Protein AF-A0A662T1L0-F1 (afdb_monomer_lite)

Radius of gyration: 16.16 Å; chains: 1; bounding box: 31×36×37 Å

Foldseek 3Di:
DDDDDDDDPVVVVVLCVVCVVVVHDSVVVVVVVVVQQVVAWDWDWADDDPQWTWIWTGDPVGIWIWIQGPVGIDTDDDDPDDDPDDPVVPPDD

Secondary structure (DSSP, 8-state):
-PPP-PPPHHHHHHHHHHHHHHTS-HHHHHHHHHHHHHHH-EEEEPPPBTTBEEEEEEETTEEEEEEEETTEEEE----S-S-SS-GGGG---

Structure (mmCIF, N/CA/C/O backbone):
data_AF-A0A662T1L0-F1
#
_entry.id   AF-A0A662T1L0-F1
#
loop_
_atom_site.group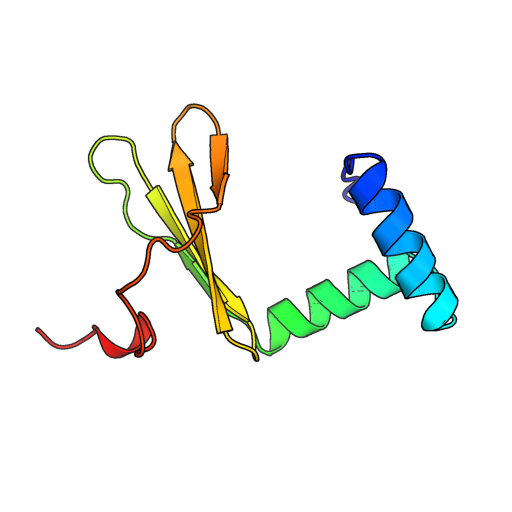_PDB
_atom_site.id
_atom_site.type_symbol
_atom_site.label_atom_id
_atom_site.label_alt_id
_atom_site.label_comp_id
_atom_site.label_asym_id
_atom_site.label_entity_id
_atom_site.label_seq_id
_atom_site.pdbx_PDB_ins_code
_atom_site.Cartn_x
_atom_site.Cartn_y
_atom_site.Cartn_z
_atom_site.occupancy
_atom_site.B_iso_or_equiv
_atom_site.auth_seq_id
_atom_site.auth_comp_id
_atom_site.auth_asym_id
_atom_site.auth_atom_id
_atom_site.pdbx_PDB_model_num
ATOM 1 N N . MET A 1 1 ? -13.835 5.793 -14.380 1.00 50.25 1 MET A N 1
ATOM 2 C CA . MET A 1 1 ? -13.417 7.190 -14.124 1.00 50.25 1 MET A CA 1
ATOM 3 C C . MET A 1 1 ? -11.999 7.148 -13.582 1.00 50.25 1 MET A C 1
ATOM 5 O O . MET A 1 1 ? -11.765 6.281 -12.746 1.00 50.25 1 MET A O 1
ATOM 9 N N . PRO A 1 2 ? -11.066 7.988 -14.060 1.00 74.06 2 PRO A N 1
ATOM 10 C CA . PRO A 1 2 ? -9.733 8.062 -13.467 1.00 74.06 2 PRO A CA 1
ATOM 11 C C . PRO A 1 2 ? -9.833 8.584 -12.027 1.00 74.06 2 PRO A C 1
ATOM 13 O O . PRO A 1 2 ? -10.627 9.485 -11.751 1.00 74.06 2 PRO A O 1
ATOM 16 N N . ILE A 1 3 ? -9.062 7.986 -11.120 1.00 77.56 3 ILE A N 1
ATOM 17 C CA . ILE A 1 3 ? -8.902 8.455 -9.741 1.00 77.56 3 ILE A CA 1
ATOM 18 C C . ILE A 1 3 ? -7.614 9.271 -9.707 1.00 77.56 3 ILE A C 1
ATOM 20 O O . ILE A 1 3 ? -6.555 8.754 -10.053 1.00 77.56 3 ILE A O 1
ATOM 24 N N . THR A 1 4 ? -7.707 10.530 -9.290 1.00 83.75 4 THR A N 1
ATOM 25 C CA . THR A 1 4 ? -6.539 11.382 -9.043 1.00 83.75 4 THR A CA 1
ATOM 26 C C . THR A 1 4 ? -6.278 11.420 -7.546 1.00 83.75 4 THR A C 1
ATOM 28 O O . THR A 1 4 ? -7.200 11.655 -6.766 1.00 83.75 4 THR A O 1
ATOM 31 N N . VAL A 1 5 ? -5.030 11.182 -7.147 1.00 82.56 5 VAL A N 1
ATOM 32 C CA . VAL A 1 5 ? -4.597 11.227 -5.747 1.00 82.56 5 VAL A CA 1
ATOM 33 C C . VAL A 1 5 ? -3.523 12.297 -5.611 1.00 82.56 5 VAL A C 1
ATOM 35 O O . VAL A 1 5 ? -2.517 12.254 -6.315 1.00 82.56 5 VAL A O 1
ATOM 38 N N . GLU A 1 6 ? -3.733 13.249 -4.705 1.00 86.44 6 GLU A N 1
ATOM 39 C CA . GLU A 1 6 ? -2.710 14.228 -4.342 1.00 86.44 6 GLU A CA 1
ATOM 40 C C . GLU A 1 6 ? -1.743 13.603 -3.334 1.00 86.44 6 GLU A C 1
ATOM 42 O O . GLU A 1 6 ? -2.149 13.130 -2.268 1.00 86.44 6 GLU A O 1
ATOM 47 N N . LEU A 1 7 ? -0.455 13.589 -3.677 1.00 85.75 7 LEU A N 1
ATOM 48 C CA . LEU A 1 7 ? 0.606 13.112 -2.799 1.00 85.75 7 LEU A CA 1
ATOM 49 C C . LEU A 1 7 ? 1.358 14.300 -2.186 1.00 85.75 7 LEU A C 1
ATOM 51 O O . LEU A 1 7 ? 1.571 15.308 -2.860 1.00 85.75 7 LEU A O 1
ATOM 55 N N . PRO A 1 8 ? 1.825 14.194 -0.930 1.00 90.00 8 PRO A N 1
ATOM 56 C CA . PRO A 1 8 ? 2.802 15.135 -0.397 1.00 90.00 8 PRO A CA 1
ATOM 57 C C . PRO A 1 8 ? 4.050 15.178 -1.291 1.00 90.00 8 PRO A C 1
ATOM 59 O O . PRO A 1 8 ? 4.508 14.128 -1.743 1.00 90.00 8 PRO A O 1
ATOM 62 N N . GLY A 1 9 ? 4.643 16.361 -1.490 1.00 88.94 9 GLY A N 1
ATOM 63 C CA . GLY A 1 9 ? 5.739 16.549 -2.456 1.00 88.94 9 GLY A CA 1
ATOM 64 C C . GLY A 1 9 ? 6.929 15.595 -2.275 1.00 88.94 9 GLY A C 1
ATOM 65 O O . GLY A 1 9 ? 7.460 15.080 -3.253 1.00 88.94 9 GLY A O 1
ATOM 66 N N . GLU A 1 10 ? 7.296 15.265 -1.032 1.00 90.69 10 GLU A N 1
ATOM 67 C CA . GLU A 1 10 ? 8.352 14.278 -0.746 1.00 90.69 10 GLU A CA 1
ATOM 68 C C . GLU A 1 10 ? 7.990 12.863 -1.240 1.00 90.69 10 GLU A C 1
ATOM 70 O O . GLU A 1 10 ? 8.837 12.133 -1.760 1.00 90.69 10 GLU A O 1
ATOM 75 N N . MET A 1 11 ? 6.722 12.461 -1.096 1.00 90.06 11 MET A N 1
ATOM 76 C CA . MET A 1 11 ? 6.243 11.154 -1.551 1.00 90.06 11 MET A CA 1
ATOM 77 C C . MET A 1 11 ? 6.170 11.090 -3.075 1.00 90.06 11 MET A C 1
ATOM 79 O O . MET A 1 11 ? 6.549 10.073 -3.655 1.00 90.06 11 MET A O 1
ATOM 83 N N . GLU A 1 12 ? 5.733 12.175 -3.716 1.00 92.62 12 GLU A N 1
ATOM 84 C CA . GLU A 1 12 ? 5.710 12.279 -5.175 1.00 92.62 12 GLU A CA 1
ATOM 85 C C . GLU A 1 12 ? 7.126 12.177 -5.760 1.00 92.62 12 GLU A C 1
ATOM 87 O O . GLU A 1 12 ? 7.366 11.395 -6.680 1.00 92.62 12 GLU A O 1
ATOM 92 N N . GLU A 1 13 ? 8.094 12.899 -5.189 1.00 94.25 13 GLU A N 1
ATOM 93 C CA . GLU A 1 13 ? 9.485 12.849 -5.646 1.00 94.25 13 GLU A CA 1
ATOM 94 C C . GLU A 1 13 ? 10.080 11.443 -5.486 1.00 94.25 13 GLU A C 1
ATOM 96 O O . GLU A 1 13 ? 10.767 10.936 -6.379 1.00 94.25 13 GLU A O 1
ATOM 101 N N . LYS A 1 14 ? 9.781 10.774 -4.366 1.00 94.19 14 LYS A N 1
ATOM 102 C CA . LYS A 1 14 ? 10.203 9.391 -4.138 1.00 94.19 14 LYS A CA 1
ATOM 103 C C . LYS A 1 14 ? 9.597 8.435 -5.167 1.00 94.19 14 LYS A C 1
ATOM 105 O O . LYS A 1 14 ? 10.321 7.581 -5.677 1.00 94.19 14 LYS A O 1
ATOM 110 N N . LEU A 1 15 ? 8.308 8.576 -5.482 1.00 94.25 15 LEU A N 1
ATOM 111 C CA . LEU A 1 15 ? 7.632 7.765 -6.496 1.00 94.25 15 LEU A CA 1
ATOM 112 C C . LEU A 1 15 ? 8.271 7.962 -7.876 1.00 94.25 15 LEU A C 1
ATOM 114 O O . LEU A 1 15 ? 8.619 6.978 -8.525 1.00 94.25 15 LEU A O 1
ATOM 118 N N . ARG A 1 16 ? 8.497 9.216 -8.291 1.00 95.38 16 ARG A N 1
ATOM 119 C CA . ARG A 1 16 ? 9.124 9.543 -9.582 1.00 95.38 16 ARG A CA 1
ATOM 120 C C . ARG A 1 16 ? 10.514 8.919 -9.721 1.00 95.38 16 ARG A C 1
ATOM 122 O O . ARG A 1 16 ? 10.794 8.294 -10.737 1.00 95.38 16 ARG A O 1
ATOM 129 N N . LYS A 1 17 ? 11.355 9.001 -8.683 1.00 96.94 17 LYS A N 1
ATOM 130 C CA . LYS A 1 17 ? 12.695 8.378 -8.682 1.00 96.94 17 LYS A CA 1
ATOM 131 C C . LYS A 1 17 ? 12.645 6.853 -8.792 1.00 96.94 17 LYS A C 1
ATOM 133 O O . LYS A 1 17 ? 13.512 6.251 -9.421 1.00 96.94 17 LYS A O 1
ATOM 138 N N . LEU A 1 18 ? 11.663 6.212 -8.155 1.00 95.94 18 LEU A N 1
ATOM 139 C CA . LEU A 1 18 ? 11.477 4.762 -8.262 1.00 95.94 18 LEU A CA 1
ATOM 140 C C . LEU A 1 18 ? 11.023 4.360 -9.667 1.00 95.94 18 LEU A C 1
ATOM 142 O O . LEU A 1 18 ? 11.553 3.390 -10.204 1.00 95.94 18 LEU A O 1
ATOM 146 N N . ALA A 1 19 ? 10.101 5.121 -10.258 1.00 96.50 19 ALA A N 1
ATOM 147 C CA . ALA A 1 19 ? 9.614 4.904 -11.617 1.00 96.50 19 ALA A CA 1
ATOM 148 C C . ALA A 1 19 ? 10.746 5.057 -12.645 1.00 96.50 19 ALA A C 1
ATOM 150 O O . ALA A 1 19 ? 10.986 4.145 -13.433 1.00 96.50 19 ALA A O 1
ATOM 151 N N . GLU A 1 20 ? 11.541 6.126 -12.533 1.00 97.31 20 GLU A N 1
ATOM 152 C CA . GLU A 1 20 ? 12.725 6.352 -13.370 1.00 97.31 20 GLU A CA 1
ATOM 153 C C . GLU A 1 20 ? 13.733 5.199 -13.252 1.00 97.31 20 GLU A C 1
ATOM 155 O O . GLU A 1 20 ? 14.191 4.662 -14.259 1.00 97.31 20 GLU A O 1
ATOM 160 N N . LYS A 1 21 ? 14.034 4.751 -12.025 1.00 97.00 21 LYS A N 1
ATOM 161 C CA . LYS A 1 21 ? 14.936 3.612 -11.792 1.00 97.00 21 LYS A CA 1
ATOM 162 C C . LYS A 1 21 ? 14.405 2.307 -12.397 1.00 97.00 21 LYS A C 1
ATOM 164 O O . LYS A 1 21 ? 15.202 1.465 -12.807 1.00 97.00 21 LYS A O 1
ATOM 169 N N . ALA A 1 22 ? 13.089 2.125 -12.409 1.00 94.94 22 ALA A N 1
ATOM 170 C CA . ALA A 1 22 ? 12.425 0.970 -13.003 1.00 94.94 22 ALA A CA 1
ATOM 171 C C . ALA A 1 22 ? 12.225 1.105 -14.526 1.00 94.94 22 ALA A C 1
ATOM 173 O O . ALA A 1 22 ? 11.876 0.118 -15.168 1.00 94.94 22 ALA A O 1
ATOM 174 N N . GLY A 1 23 ? 12.474 2.285 -15.107 1.00 96.81 23 GLY A N 1
ATOM 175 C CA . GLY A 1 23 ? 12.294 2.552 -16.534 1.00 96.81 23 GLY A CA 1
ATOM 176 C C . GLY A 1 23 ? 10.828 2.613 -16.970 1.00 96.81 23 GLY A C 1
ATOM 177 O O . GLY A 1 23 ? 10.525 2.237 -18.099 1.00 96.81 23 GLY A O 1
ATOM 178 N N . VAL A 1 24 ? 9.928 3.045 -16.082 1.00 97.19 24 VAL A N 1
ATOM 179 C CA . VAL A 1 24 ? 8.478 3.143 -16.329 1.00 97.19 24 VAL A CA 1
ATOM 180 C C . VAL A 1 24 ? 7.941 4.516 -15.925 1.00 97.19 24 VAL A C 1
ATOM 182 O O . VAL A 1 24 ? 8.579 5.239 -15.158 1.00 97.19 24 VAL A O 1
ATOM 185 N N . GLU A 1 25 ? 6.745 4.864 -16.400 1.00 96.06 25 GLU A N 1
ATOM 186 C CA . GLU A 1 25 ? 6.042 6.072 -15.953 1.00 96.06 25 GLU A CA 1
ATOM 187 C C . GLU A 1 25 ? 5.496 5.904 -14.517 1.00 96.06 25 GLU A C 1
ATOM 189 O O . GLU A 1 25 ? 5.137 4.787 -14.120 1.00 96.06 25 GLU A O 1
ATOM 194 N N . PRO A 1 26 ? 5.389 6.982 -13.714 1.00 93.19 26 PRO A N 1
ATOM 195 C CA . PRO A 1 26 ? 4.866 6.912 -12.346 1.00 93.19 26 PRO A CA 1
ATOM 196 C C . PRO A 1 26 ? 3.478 6.268 -12.242 1.00 93.19 26 PRO A C 1
ATOM 198 O O . PRO A 1 26 ? 3.228 5.488 -11.324 1.00 93.19 26 PRO A O 1
ATOM 201 N N . GLU A 1 27 ? 2.586 6.554 -13.189 1.00 92.06 27 GLU A N 1
ATOM 202 C CA . GLU A 1 27 ? 1.240 5.986 -13.254 1.00 92.06 27 GLU A CA 1
ATOM 203 C C . GLU A 1 27 ? 1.274 4.475 -13.491 1.00 92.06 27 GLU A C 1
ATOM 205 O O . GLU A 1 27 ? 0.494 3.732 -12.891 1.00 92.06 27 GLU A O 1
ATOM 210 N N . GLU A 1 28 ? 2.192 4.008 -14.339 1.00 93.56 28 GLU A N 1
A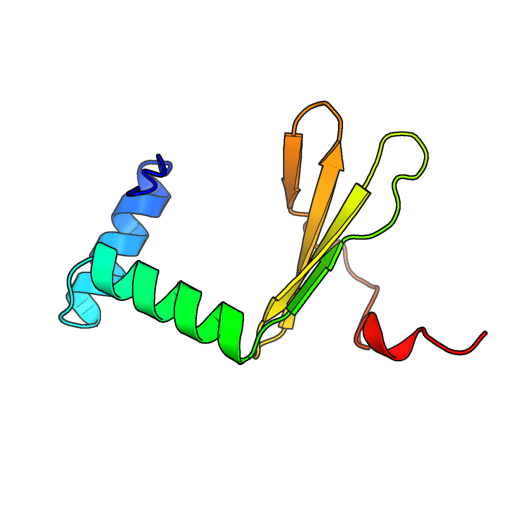TOM 211 C CA . GLU A 1 28 ? 2.380 2.585 -14.599 1.00 93.56 28 GLU A CA 1
ATOM 212 C C . GLU A 1 28 ? 2.948 1.871 -13.373 1.00 93.56 28 GLU A C 1
ATOM 214 O O . GLU A 1 28 ? 2.437 0.818 -12.992 1.00 93.56 28 GLU A O 1
ATOM 219 N N . LEU A 1 29 ? 3.918 2.480 -12.687 1.00 93.81 29 LEU A N 1
ATOM 220 C CA . LEU A 1 29 ? 4.420 1.954 -11.421 1.00 93.81 29 LEU A CA 1
ATOM 221 C C . LEU A 1 29 ? 3.306 1.859 -10.367 1.00 93.81 29 LEU A C 1
ATOM 223 O O . LEU A 1 29 ? 3.170 0.830 -9.709 1.00 93.81 29 LEU A O 1
ATOM 227 N N . CYS A 1 30 ? 2.482 2.900 -10.214 1.00 90.94 30 CYS A N 1
ATOM 228 C CA . CYS A 1 30 ? 1.338 2.874 -9.301 1.00 90.94 30 CYS A CA 1
ATOM 229 C C . CYS A 1 30 ? 0.339 1.771 -9.655 1.00 90.94 30 CYS A C 1
ATOM 231 O O . CYS A 1 30 ? -0.151 1.088 -8.756 1.00 90.94 30 CYS A O 1
ATOM 233 N N . ARG A 1 31 ? 0.050 1.586 -10.946 1.00 91.19 31 ARG A N 1
ATOM 234 C CA . ARG A 1 31 ? -0.833 0.520 -11.422 1.00 91.19 31 ARG A CA 1
ATOM 235 C C . ARG A 1 31 ? -0.287 -0.857 -11.050 1.00 91.19 31 ARG A C 1
ATOM 237 O O . ARG A 1 3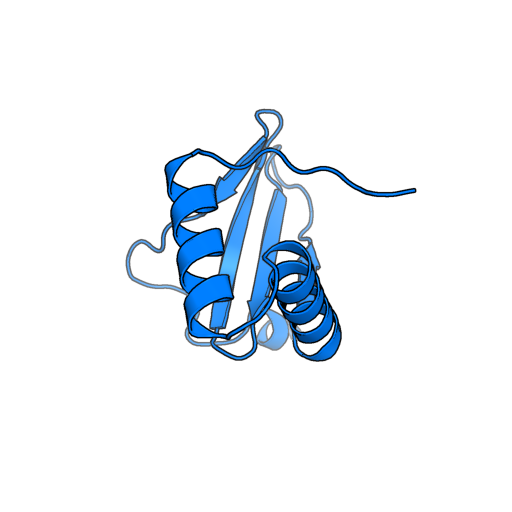1 ? -1.025 -1.628 -10.450 1.00 91.19 31 ARG A O 1
ATOM 244 N N . ILE A 1 32 ? 0.990 -1.126 -11.325 1.00 90.50 32 ILE A N 1
ATOM 245 C CA . ILE A 1 32 ? 1.645 -2.398 -10.981 1.00 90.50 32 ILE A CA 1
ATOM 246 C C . ILE A 1 32 ? 1.574 -2.647 -9.471 1.00 90.50 32 ILE A C 1
ATOM 248 O O . ILE A 1 32 ? 1.149 -3.711 -9.044 1.00 90.50 32 ILE A O 1
ATOM 252 N N . LEU A 1 33 ? 1.920 -1.653 -8.646 1.00 87.12 33 LEU A N 1
ATOM 253 C CA . LEU A 1 33 ? 1.882 -1.800 -7.186 1.00 87.12 33 LEU A CA 1
ATOM 254 C C . LEU A 1 33 ? 0.474 -2.108 -6.656 1.00 87.12 33 LEU A C 1
ATOM 256 O O . LEU A 1 33 ? 0.331 -2.882 -5.711 1.00 87.12 33 LEU A O 1
ATOM 260 N N . LEU A 1 34 ? -0.561 -1.505 -7.247 1.00 86.50 34 LEU A N 1
ATOM 261 C CA . LEU A 1 34 ? -1.951 -1.786 -6.891 1.00 86.50 34 LEU A CA 1
ATOM 262 C C . LEU A 1 34 ? -2.400 -3.171 -7.370 1.00 86.50 34 LEU A C 1
ATOM 264 O O . LEU A 1 34 ? -3.091 -3.856 -6.624 1.00 86.50 34 LEU A O 1
ATOM 268 N N . GLU A 1 35 ? -2.020 -3.581 -8.582 1.00 88.25 35 GLU A N 1
ATOM 269 C CA . GLU A 1 35 ? -2.325 -4.910 -9.129 1.00 88.25 35 GLU A CA 1
ATOM 270 C C . GLU A 1 35 ? -1.688 -6.017 -8.274 1.00 88.25 35 GLU A C 1
ATOM 272 O O . GLU A 1 35 ? -2.382 -6.951 -7.872 1.00 88.25 35 GLU A O 1
ATOM 277 N N . GLU A 1 36 ? -0.410 -5.872 -7.918 1.00 83.69 36 GLU A N 1
ATOM 278 C CA . GLU A 1 36 ? 0.306 -6.803 -7.036 1.00 83.69 36 GLU A CA 1
ATOM 279 C C . GLU A 1 36 ? -0.352 -6.878 -5.655 1.00 83.69 36 GLU A C 1
ATOM 281 O O . GLU A 1 36 ? -0.618 -7.964 -5.140 1.00 83.69 36 GLU A O 1
ATOM 286 N N . TRP A 1 37 ? -0.695 -5.726 -5.068 1.00 80.25 37 TRP A N 1
ATOM 287 C CA . TRP A 1 37 ? -1.367 -5.699 -3.771 1.00 80.25 37 TRP A CA 1
ATOM 288 C C . TRP A 1 37 ? -2.752 -6.353 -3.803 1.00 80.25 37 TRP A C 1
ATOM 290 O O . TRP A 1 37 ? -3.092 -7.085 -2.883 1.00 80.25 37 TRP A O 1
ATOM 300 N N . LEU A 1 38 ? -3.544 -6.134 -4.854 1.00 83.56 38 LEU A N 1
ATOM 301 C CA . LEU A 1 38 ? -4.856 -6.774 -4.997 1.00 83.56 38 LEU A CA 1
ATOM 302 C C . LEU A 1 38 ? -4.765 -8.276 -5.304 1.00 83.56 38 LEU A C 1
ATOM 304 O O . LEU A 1 38 ? -5.763 -8.979 -5.150 1.00 83.56 38 LEU A O 1
ATOM 308 N N . THR A 1 39 ? -3.606 -8.752 -5.762 1.00 83.94 39 THR A N 1
ATOM 309 C CA . THR A 1 39 ? -3.390 -10.158 -6.121 1.00 83.94 39 THR A CA 1
ATOM 310 C C . THR A 1 39 ? -2.847 -10.968 -4.949 1.00 83.94 39 THR A C 1
ATOM 312 O O . THR A 1 39 ? -3.334 -12.067 -4.696 1.00 83.94 39 THR A O 1
ATOM 315 N N . GLU A 1 40 ? -1.851 -10.440 -4.235 1.00 78.56 40 GLU A N 1
ATOM 316 C CA . GLU A 1 40 ? -1.162 -11.166 -3.159 1.00 78.56 40 GLU A CA 1
ATOM 317 C C . GLU A 1 40 ? -1.400 -10.595 -1.754 1.00 78.56 40 GLU A C 1
ATOM 319 O O . GLU A 1 40 ? -1.063 -11.240 -0.762 1.00 78.56 40 GLU A O 1
ATOM 324 N N . GLY A 1 41 ? -1.942 -9.382 -1.647 1.00 80.62 41 GLY A N 1
ATOM 325 C CA . GLY A 1 41 ? -2.272 -8.746 -0.376 1.00 80.62 41 GLY A CA 1
ATOM 326 C C . GLY A 1 41 ? -3.726 -8.955 0.041 1.00 80.62 41 GLY A C 1
ATOM 327 O O . GLY A 1 41 ? -4.555 -9.476 -0.703 1.00 80.62 41 GLY A O 1
ATOM 328 N N . ASP A 1 42 ? -4.044 -8.496 1.249 1.00 82.81 42 ASP A N 1
ATOM 329 C CA . ASP A 1 42 ? -5.412 -8.473 1.769 1.00 82.81 42 ASP A CA 1
ATOM 330 C C . ASP A 1 42 ? -5.670 -7.172 2.546 1.00 82.81 42 ASP A C 1
ATOM 332 O O . ASP A 1 42 ? -4.752 -6.472 2.994 1.00 82.81 42 ASP A O 1
ATOM 336 N N . LEU A 1 43 ? -6.943 -6.822 2.705 1.00 85.62 43 LEU A N 1
ATOM 337 C CA . LEU A 1 43 ? -7.403 -5.688 3.489 1.00 85.62 43 LEU A CA 1
ATOM 338 C C . LEU A 1 43 ? -8.426 -6.156 4.523 1.00 85.62 43 LEU A C 1
ATOM 340 O O . LEU A 1 43 ? -9.618 -6.288 4.242 1.00 85.62 43 LEU A O 1
ATOM 344 N N . VAL A 1 44 ? -7.986 -6.287 5.773 1.00 87.00 44 VAL A N 1
ATOM 345 C CA . VAL A 1 44 ? -8.881 -6.647 6.875 1.00 87.00 44 VAL A CA 1
ATOM 346 C C . VAL A 1 44 ? -9.407 -5.384 7.544 1.00 87.00 44 VAL A C 1
ATOM 348 O O . VAL A 1 44 ? -8.687 -4.658 8.237 1.00 87.00 44 VAL A O 1
ATOM 351 N N . VAL A 1 45 ? -10.702 -5.127 7.371 1.00 89.06 45 VAL A N 1
ATOM 352 C CA . VAL A 1 45 ? -11.395 -3.993 7.991 1.00 89.06 45 VAL A CA 1
ATOM 353 C C . VAL A 1 45 ? -12.105 -4.458 9.262 1.00 89.06 45 VAL A C 1
ATOM 355 O O . VAL A 1 45 ? -13.125 -5.143 9.223 1.00 89.06 45 VAL A O 1
ATOM 358 N N . GLY A 1 46 ? -11.574 -4.065 10.420 1.00 88.62 46 GLY A N 1
ATOM 359 C CA . GLY A 1 46 ? -12.133 -4.426 11.718 1.00 88.62 46 GLY A CA 1
ATOM 360 C C . GLY A 1 46 ? -13.463 -3.729 12.034 1.00 88.62 46 GLY A C 1
ATOM 361 O O . GLY A 1 46 ? -13.873 -2.756 11.397 1.00 88.62 46 GLY A O 1
ATOM 362 N N . ARG A 1 47 ? -14.142 -4.198 13.088 1.00 89.69 47 ARG A N 1
ATOM 363 C CA . ARG A 1 47 ? -15.358 -3.548 13.611 1.00 89.69 47 ARG A CA 1
ATOM 364 C C . ARG A 1 47 ? -15.025 -2.215 14.286 1.00 89.69 47 ARG A C 1
ATOM 366 O O . ARG A 1 47 ? -13.983 -2.082 14.929 1.00 89.69 47 ARG A O 1
ATOM 373 N N . VAL A 1 48 ? -15.954 -1.262 14.218 1.00 92.50 48 VAL A N 1
ATOM 374 C CA . VAL A 1 48 ? -15.861 -0.002 14.969 1.00 92.50 48 VAL A CA 1
ATOM 375 C C . VAL A 1 48 ? -16.088 -0.280 16.459 1.00 92.50 48 VAL A C 1
ATOM 377 O O . VAL A 1 48 ? -17.110 -0.849 16.842 1.00 92.50 48 VAL A O 1
ATOM 380 N N . LYS A 1 49 ? -15.158 0.142 17.318 1.00 89.69 49 LYS A N 1
ATOM 381 C CA . LYS A 1 49 ? -15.299 0.114 18.781 1.00 89.69 49 LYS A CA 1
ATOM 382 C C . LYS A 1 49 ? -14.949 1.486 19.342 1.00 89.69 49 LYS A C 1
ATOM 384 O O . LYS A 1 49 ? -13.847 1.975 19.126 1.00 89.69 49 LYS A O 1
ATOM 389 N N . ARG A 1 50 ? -15.880 2.096 20.088 1.00 90.12 50 ARG A N 1
ATOM 390 C CA . ARG A 1 50 ? -15.695 3.416 20.730 1.00 90.12 50 ARG A CA 1
ATOM 391 C C . ARG A 1 50 ? -15.208 4.504 19.751 1.00 90.12 50 ARG A C 1
ATOM 393 O O . ARG A 1 50 ? -14.287 5.243 20.065 1.00 90.12 50 ARG A O 1
ATOM 400 N N . GLY A 1 51 ? -15.788 4.554 18.549 1.00 89.75 51 GLY A N 1
ATOM 401 C CA . GLY A 1 51 ? -15.419 5.532 17.513 1.00 89.75 51 GLY A CA 1
ATOM 402 C C . GLY A 1 51 ? -14.118 5.232 16.758 1.00 89.75 51 GLY A C 1
ATOM 403 O O . GLY A 1 51 ? -13.752 5.984 15.863 1.00 89.75 51 GLY A O 1
ATOM 404 N N . VAL A 1 52 ? -13.437 4.125 17.070 1.00 90.38 52 VAL A N 1
ATOM 405 C CA . VAL A 1 52 ? -12.191 3.719 16.411 1.00 90.38 52 VAL A CA 1
ATOM 406 C C . VAL A 1 52 ? -12.420 2.466 15.573 1.00 90.38 52 VAL A C 1
ATOM 408 O O . VAL A 1 52 ? -12.993 1.485 16.050 1.00 90.38 52 VAL A O 1
ATOM 411 N N . GLN A 1 53 ? -11.933 2.477 14.337 1.00 92.31 53 GLN A N 1
ATOM 412 C CA . GLN A 1 53 ? -11.854 1.316 13.458 1.00 92.31 53 GLN A CA 1
ATOM 413 C C . GLN A 1 53 ? -10.389 1.021 13.142 1.00 92.31 53 GLN A C 1
ATOM 415 O O . GLN A 1 53 ? -9.642 1.911 12.746 1.00 92.31 53 GLN A O 1
ATOM 420 N N . HIS A 1 54 ? -9.978 -0.231 13.311 1.00 90.50 54 HIS A N 1
ATOM 421 C CA . HIS A 1 54 ? -8.657 -0.678 12.878 1.00 90.50 54 HIS A CA 1
ATOM 422 C C . HIS A 1 54 ? -8.757 -1.304 11.493 1.00 90.50 54 HIS A C 1
ATOM 424 O O . HIS A 1 54 ? -9.709 -2.033 11.213 1.00 90.50 54 HIS A O 1
ATOM 430 N N . ILE A 1 55 ? -7.779 -1.008 10.646 1.00 90.81 55 ILE A N 1
ATOM 431 C CA . ILE A 1 55 ? -7.644 -1.587 9.311 1.00 90.81 55 ILE A CA 1
ATOM 432 C C . ILE A 1 55 ? -6.243 -2.182 9.232 1.00 90.81 55 ILE A C 1
ATOM 434 O O . ILE A 1 55 ? -5.273 -1.490 9.536 1.00 90.81 55 ILE A O 1
ATOM 438 N N . ALA A 1 56 ? -6.133 -3.450 8.858 1.00 88.62 56 ALA A N 1
ATOM 439 C CA . ALA A 1 56 ? -4.857 -4.064 8.528 1.00 88.62 56 ALA A CA 1
ATOM 440 C C . ALA A 1 56 ? -4.728 -4.119 7.007 1.00 88.62 56 ALA A C 1
ATOM 442 O O . ALA A 1 56 ? -5.618 -4.637 6.336 1.00 88.62 56 ALA A O 1
ATOM 443 N N . ILE A 1 57 ? -3.640 -3.563 6.484 1.00 85.75 57 ILE A N 1
ATOM 444 C CA . ILE A 1 57 ? -3.210 -3.792 5.109 1.00 85.75 57 ILE A CA 1
ATOM 445 C C . ILE A 1 57 ? -2.152 -4.881 5.170 1.00 85.75 57 ILE A C 1
ATOM 447 O O . ILE A 1 57 ? -1.087 -4.653 5.753 1.00 85.75 57 ILE A O 1
ATOM 451 N N . ASP A 1 58 ? -2.473 -6.045 4.625 1.00 82.19 58 ASP A N 1
ATOM 452 C CA . ASP A 1 58 ? -1.536 -7.148 4.498 1.00 82.19 58 ASP A CA 1
ATOM 453 C C . ASP A 1 58 ? -0.774 -7.018 3.180 1.00 82.19 58 ASP A C 1
ATOM 455 O O . ASP A 1 58 ? -1.358 -6.782 2.119 1.00 82.19 58 ASP A O 1
ATOM 459 N N . TRP A 1 59 ? 0.542 -7.124 3.276 1.00 79.50 59 TRP A N 1
ATOM 460 C CA . TRP A 1 59 ? 1.464 -7.121 2.153 1.00 79.50 59 TRP A CA 1
ATOM 461 C C . TRP A 1 59 ? 2.195 -8.465 2.139 1.00 79.50 59 TRP A C 1
ATOM 463 O O . TRP A 1 59 ? 2.461 -9.023 3.207 1.00 79.50 59 TRP A O 1
ATOM 473 N N . PRO A 1 60 ? 2.675 -8.931 0.976 1.00 69.31 60 PRO A N 1
ATOM 474 C CA . PRO A 1 60 ? 3.486 -10.152 0.904 1.00 69.31 60 PRO A CA 1
ATOM 475 C C . PRO A 1 60 ? 4.719 -10.146 1.831 1.00 69.31 60 PRO A C 1
ATOM 477 O O . PRO A 1 60 ? 5.219 -11.190 2.240 1.00 69.31 60 PRO A O 1
ATOM 480 N N . TRP A 1 61 ? 5.217 -8.960 2.195 1.00 71.94 61 TRP A N 1
ATOM 481 C CA . TRP A 1 61 ? 6.383 -8.755 3.064 1.00 71.94 61 TRP A CA 1
ATOM 482 C C . TRP A 1 61 ? 6.040 -8.320 4.503 1.00 71.94 61 TRP A C 1
ATOM 484 O O . TRP A 1 61 ? 6.930 -7.912 5.253 1.00 71.94 61 TRP A O 1
ATOM 494 N N . GLY A 1 62 ? 4.770 -8.374 4.907 1.00 77.88 62 GLY A N 1
ATOM 495 C CA . GLY A 1 62 ? 4.305 -8.039 6.255 1.00 77.88 62 GLY A CA 1
ATOM 496 C C . GLY A 1 62 ? 3.092 -7.115 6.243 1.00 77.88 62 GLY A C 1
ATOM 497 O O . GLY A 1 62 ? 2.533 -6.831 5.204 1.00 77.88 62 GLY A O 1
ATOM 498 N N . PHE A 1 63 ? 2.692 -6.576 7.394 1.00 79.69 63 PHE A N 1
ATOM 499 C CA . PHE A 1 63 ? 1.432 -5.830 7.500 1.00 79.69 63 PHE A CA 1
ATOM 500 C C . PHE A 1 63 ? 1.615 -4.393 8.004 1.0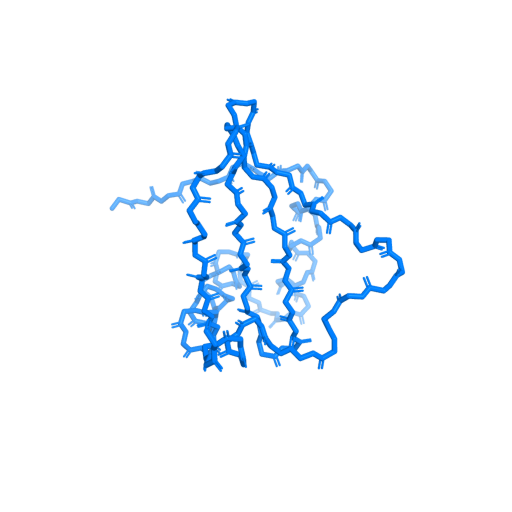0 79.69 63 PHE A C 1
ATOM 502 O O . PHE A 1 63 ? 2.528 -4.076 8.774 1.00 79.69 63 PHE A O 1
ATOM 509 N N . THR A 1 64 ? 0.695 -3.513 7.606 1.00 83.44 64 THR A N 1
ATOM 510 C CA . THR A 1 64 ? 0.542 -2.145 8.120 1.00 83.44 64 THR A CA 1
ATOM 511 C C . THR A 1 64 ? -0.791 -2.008 8.844 1.00 83.44 64 THR A C 1
ATOM 513 O O . THR A 1 64 ? -1.842 -2.274 8.271 1.00 83.44 64 THR A O 1
ATOM 516 N N . LEU A 1 65 ? -0.766 -1.554 10.099 1.00 87.38 65 LEU A N 1
ATOM 517 C CA . LEU A 1 65 ? -1.982 -1.245 10.851 1.00 87.38 65 LEU A CA 1
ATOM 518 C C . LEU A 1 65 ? -2.319 0.238 10.735 1.00 87.38 65 LEU A C 1
ATOM 520 O O . LEU A 1 65 ? -1.484 1.110 10.984 1.00 87.38 65 LEU A O 1
ATOM 524 N N . LEU A 1 66 ? -3.574 0.513 10.413 1.00 89.81 66 LEU A N 1
ATOM 525 C CA . LEU A 1 66 ? -4.146 1.843 10.355 1.00 89.81 66 LEU A CA 1
ATOM 526 C C . LEU A 1 66 ? -5.217 1.997 11.434 1.00 89.81 66 LEU A C 1
ATOM 528 O O . LEU A 1 66 ? -6.005 1.086 11.703 1.00 89.81 66 LEU A O 1
ATOM 532 N N . ARG A 1 67 ? -5.264 3.186 12.029 1.00 90.44 67 ARG A N 1
ATOM 533 C CA . ARG A 1 67 ? -6.339 3.645 12.901 1.00 90.44 67 ARG A CA 1
ATOM 534 C C . ARG A 1 67 ? -7.195 4.636 12.131 1.00 90.44 67 ARG A C 1
ATOM 536 O O . ARG A 1 67 ? -6.706 5.695 11.741 1.00 90.44 67 ARG A O 1
ATOM 543 N N . LYS A 1 68 ? -8.470 4.309 11.965 1.00 91.75 68 LYS A N 1
ATOM 544 C CA . LYS A 1 68 ? -9.495 5.196 11.427 1.00 91.75 68 LYS A CA 1
ATOM 545 C C . LYS A 1 68 ? -10.371 5.723 12.560 1.00 91.75 68 LYS A C 1
ATOM 547 O O . LYS A 1 68 ? -10.934 4.943 13.329 1.00 91.75 68 LYS A O 1
ATOM 552 N N . THR A 1 69 ? -10.472 7.038 12.646 1.00 91.94 69 THR A N 1
ATOM 553 C CA . THR A 1 69 ? -11.387 7.782 13.518 1.00 91.94 69 THR A CA 1
ATOM 554 C C . THR A 1 69 ? -12.251 8.709 12.660 1.00 91.94 69 THR A C 1
ATOM 556 O O . THR A 1 69 ? -12.149 8.710 11.432 1.00 91.94 69 THR A O 1
ATOM 559 N N . ASP A 1 70 ? -13.127 9.476 13.295 1.00 89.75 70 ASP A N 1
ATOM 560 C CA . ASP A 1 70 ? -13.866 10.588 12.687 1.00 89.75 70 ASP A CA 1
ATOM 561 C C . ASP A 1 70 ? -12.948 11.672 12.096 1.00 89.75 70 ASP A C 1
ATOM 563 O O . ASP A 1 70 ? -13.272 12.261 11.070 1.00 89.75 70 ASP A O 1
ATOM 567 N N . GLU A 1 71 ? -11.772 11.873 12.689 1.00 90.06 71 GLU A N 1
ATOM 568 C CA . GLU A 1 71 ? -10.741 12.803 12.203 1.00 90.06 71 GLU A CA 1
ATOM 569 C C . GLU A 1 71 ? -9.967 12.307 10.964 1.00 90.06 71 GLU A C 1
ATOM 571 O O . GLU A 1 71 ? -9.266 13.090 10.325 1.00 90.06 71 GLU A O 1
ATOM 576 N N . GLY A 1 72 ? -10.068 11.019 10.608 1.00 88.19 72 GLY A N 1
ATOM 577 C CA . GLY A 1 72 ? -9.406 10.449 9.431 1.00 88.19 72 GLY A CA 1
ATOM 578 C C . GLY A 1 72 ? -8.650 9.148 9.698 1.00 88.19 72 GLY A C 1
ATOM 579 O O . GLY A 1 72 ? -8.945 8.407 10.636 1.00 88.19 72 GLY A O 1
ATOM 580 N N . VAL A 1 73 ? -7.684 8.837 8.829 1.00 88.19 73 VAL A N 1
ATOM 581 C CA . VAL A 1 73 ? -6.901 7.590 8.863 1.00 88.19 73 VAL A CA 1
ATOM 582 C C . VAL A 1 73 ? -5.440 7.902 9.175 1.00 88.19 73 VAL A C 1
ATOM 584 O O . VAL A 1 73 ? -4.838 8.773 8.558 1.00 88.19 73 VAL A O 1
ATOM 587 N N . SER A 1 74 ? -4.856 7.174 10.124 1.00 88.19 74 SER A N 1
ATOM 588 C CA . SER A 1 74 ? -3.462 7.338 10.551 1.00 88.19 74 SER A CA 1
ATOM 589 C C . SER A 1 74 ? -2.759 5.991 10.681 1.00 88.19 74 SER A C 1
ATOM 591 O O . SER A 1 74 ? -3.387 4.981 10.997 1.00 88.19 74 SER A O 1
ATOM 593 N N . VAL A 1 75 ? -1.446 5.962 10.451 1.00 85.94 75 VAL A N 1
ATOM 594 C CA . VAL A 1 75 ? -0.635 4.750 10.630 1.00 85.94 75 VAL A CA 1
ATOM 595 C C . VAL A 1 75 ? -0.358 4.531 12.117 1.00 85.94 75 VAL A C 1
ATOM 597 O O . VAL A 1 75 ? 0.183 5.409 12.792 1.00 85.94 75 VAL A O 1
ATOM 600 N N . LEU A 1 76 ? -0.659 3.336 12.625 1.00 81.44 76 LEU A N 1
ATOM 601 C CA . LEU A 1 76 ? -0.200 2.888 13.939 1.00 81.44 76 LEU A CA 1
ATOM 602 C C . LEU A 1 76 ? 1.274 2.480 13.826 1.00 81.44 76 LEU A C 1
ATOM 604 O O . LEU A 1 76 ? 1.596 1.369 13.406 1.00 81.44 76 LEU A O 1
ATOM 608 N N . ARG A 1 77 ? 2.198 3.384 14.177 1.00 63.09 77 ARG A N 1
ATOM 609 C CA . ARG A 1 77 ? 3.627 3.039 14.273 1.00 63.09 77 ARG A CA 1
ATOM 610 C C . ARG A 1 77 ? 3.818 2.045 15.422 1.00 63.09 77 ARG A C 1
ATOM 612 O O . ARG A 1 77 ? 3.479 2.367 16.557 1.00 63.09 77 ARG A O 1
ATOM 619 N N . LYS A 1 78 ? 4.354 0.851 15.127 1.00 55.41 78 LYS A N 1
ATOM 620 C CA . LYS A 1 78 ? 4.662 -0.192 16.123 1.00 55.41 78 LYS A CA 1
ATOM 621 C C . LYS A 1 78 ? 5.514 0.391 17.261 1.00 55.41 78 LYS A C 1
ATOM 623 O O . LYS A 1 78 ? 6.702 0.640 17.082 1.00 55.41 78 LYS A O 1
ATOM 628 N N . SER A 1 79 ? 4.927 0.574 18.439 1.00 40.28 79 SER A N 1
ATOM 629 C CA . SER A 1 79 ? 5.659 0.513 19.702 1.00 40.28 79 SER A CA 1
ATOM 630 C C . SER A 1 79 ? 5.882 -0.966 20.014 1.00 40.28 79 SER A C 1
ATOM 632 O O . SER A 1 79 ? 4.927 -1.732 19.994 1.00 40.28 79 SER A O 1
ATOM 634 N N . ILE A 1 80 ? 7.145 -1.343 20.208 1.00 37.72 80 ILE A N 1
ATOM 635 C CA . ILE A 1 80 ? 7.682 -2.692 20.448 1.00 37.72 80 ILE A CA 1
ATOM 636 C C . ILE A 1 80 ? 6.674 -3.653 21.111 1.00 37.72 80 ILE A C 1
ATOM 638 O O . ILE A 1 80 ? 6.162 -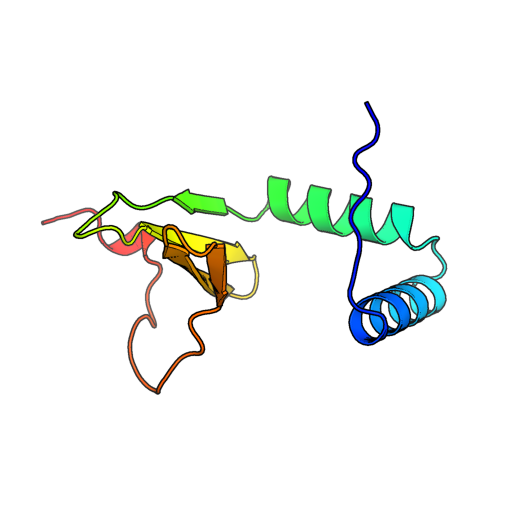3.380 22.195 1.00 37.72 80 ILE A O 1
ATOM 642 N N . GLY A 1 81 ? 6.471 -4.803 20.461 1.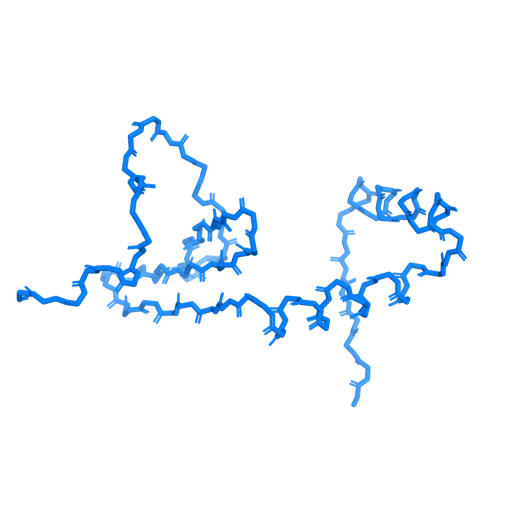00 40.81 81 GLY A N 1
ATOM 643 C CA . GLY A 1 81 ? 5.602 -5.892 20.903 1.00 40.81 81 GLY A CA 1
ATOM 644 C C . GLY A 1 81 ? 4.270 -5.929 20.152 1.00 40.81 81 GLY A C 1
ATOM 645 O O . GLY A 1 81 ? 3.679 -4.899 19.863 1.00 40.81 81 GLY A O 1
ATOM 646 N N . ILE A 1 82 ? 3.758 -7.136 19.928 1.00 42.75 82 ILE A N 1
ATOM 647 C CA . ILE A 1 82 ? 2.433 -7.470 19.382 1.00 42.75 82 ILE A CA 1
ATOM 648 C C . ILE A 1 82 ? 2.404 -7.716 17.849 1.00 42.75 82 ILE A C 1
ATOM 650 O O . ILE A 1 82 ? 2.581 -6.823 17.017 1.00 42.75 82 ILE A O 1
ATOM 654 N N . TYR A 1 83 ? 2.115 -8.993 17.554 1.00 45.44 83 TYR A N 1
ATOM 655 C CA . TYR A 1 83 ? 1.895 -9.700 16.283 1.00 45.44 83 TYR A CA 1
ATOM 656 C C . TYR A 1 83 ? 3.151 -10.170 15.518 1.00 45.44 83 TYR A C 1
ATOM 658 O O . TYR A 1 83 ? 3.505 -9.641 14.469 1.00 45.44 83 TYR A O 1
ATOM 666 N N . GLU A 1 84 ? 3.789 -11.226 16.046 1.00 42.19 84 GLU A N 1
ATOM 667 C CA . GLU A 1 84 ? 4.585 -12.206 15.269 1.00 42.19 84 GLU A CA 1
ATOM 668 C C . GLU A 1 84 ? 3.701 -13.231 14.523 1.00 42.19 84 GLU A C 1
ATOM 670 O O . GLU A 1 84 ? 4.209 -14.041 13.756 1.00 42.19 84 GLU A O 1
ATOM 675 N N . LYS A 1 85 ? 2.378 -13.200 14.731 1.00 46.47 85 LYS A N 1
ATOM 676 C CA . LYS A 1 85 ? 1.400 -14.027 14.013 1.00 46.47 85 LYS A CA 1
ATOM 677 C C . LYS A 1 85 ? 0.411 -13.151 13.268 1.00 46.47 85 LYS A C 1
ATOM 679 O O . LYS A 1 85 ? 0.048 -12.082 13.768 1.00 46.47 85 LYS A O 1
ATOM 684 N N . SER A 1 86 ? 0.002 -13.618 12.090 1.00 43.72 86 SER A N 1
ATOM 685 C CA . SER A 1 86 ? -1.011 -12.963 11.271 1.00 43.72 86 SER A CA 1
ATOM 686 C C . SER A 1 86 ? -2.276 -12.741 12.099 1.00 43.72 86 SER A C 1
ATOM 688 O O . SER A 1 86 ? -2.664 -13.586 12.905 1.00 43.72 86 SER A O 1
ATOM 690 N N . VAL A 1 87 ? -2.944 -11.604 11.904 1.00 48.59 87 VAL A N 1
ATOM 691 C CA . VAL A 1 87 ? -4.253 -11.336 12.528 1.00 48.59 87 VAL A CA 1
ATOM 692 C C . VAL A 1 87 ? -5.299 -12.363 12.051 1.00 48.59 87 VAL A C 1
ATOM 694 O O . VAL A 1 87 ? -6.304 -12.568 12.725 1.00 48.59 87 VAL A O 1
ATOM 697 N N . LEU A 1 88 ? -5.021 -13.064 10.945 1.00 46.38 88 LEU A N 1
ATOM 698 C CA . LEU A 1 88 ? -5.812 -14.175 10.416 1.00 46.38 88 LEU A CA 1
ATOM 699 C C . LEU A 1 88 ? -5.687 -15.471 11.246 1.00 46.38 88 LEU A C 1
ATOM 701 O O . LEU A 1 88 ? -6.590 -16.296 11.202 1.00 46.38 88 LEU A O 1
ATOM 705 N N . ASP A 1 89 ? -4.641 -15.634 12.068 1.00 45.38 89 ASP A N 1
ATOM 706 C CA . ASP A 1 89 ? -4.473 -16.810 12.947 1.00 45.38 89 ASP A CA 1
ATOM 707 C C . ASP A 1 89 ? -5.328 -16.737 14.229 1.00 45.38 89 ASP A C 1
ATOM 709 O O . ASP A 1 89 ? -5.277 -17.635 15.072 1.00 45.38 89 ASP A O 1
ATOM 713 N N . TYR A 1 90 ? -6.082 -15.649 14.424 1.00 44.62 90 TYR A N 1
ATOM 714 C CA . TYR A 1 90 ? -6.878 -15.412 15.632 1.00 44.62 90 TYR A CA 1
ATOM 715 C C . TYR A 1 90 ? -8.348 -15.845 15.521 1.00 44.62 90 TYR A C 1
ATOM 717 O O . TYR A 1 90 ? -9.119 -15.615 16.455 1.00 44.62 90 TYR A O 1
ATOM 725 N N . GLU A 1 91 ? -8.749 -16.517 14.441 1.00 38.53 91 GLU A N 1
ATOM 726 C CA . GLU A 1 91 ? -10.008 -17.264 14.427 1.00 38.53 91 GLU A CA 1
ATOM 727 C C . GLU A 1 91 ? -9.796 -18.643 15.060 1.00 38.53 91 GLU A C 1
ATOM 729 O O . GLU A 1 91 ? -9.354 -19.557 14.375 1.00 38.53 91 GLU A O 1
ATOM 734 N N . LEU A 1 92 ? -10.065 -18.773 16.371 1.00 33.66 92 LEU A N 1
ATOM 735 C CA . LEU A 1 92 ? -10.541 -19.994 17.063 1.00 33.66 92 LEU A CA 1
ATOM 736 C C . LEU A 1 92 ? -10.514 -19.832 18.602 1.00 33.66 92 LEU A C 1
ATOM 738 O O . LEU A 1 92 ? -9.874 -20.635 19.270 1.00 33.66 92 LEU A O 1
ATOM 742 N N . ILE A 1 93 ? -11.200 -18.835 19.186 1.00 32.25 93 ILE A N 1
ATOM 743 C CA . ILE A 1 93 ? -11.807 -18.933 20.541 1.00 32.25 93 ILE A CA 1
ATOM 744 C C . ILE A 1 93 ? -13.065 -18.061 20.599 1.00 32.25 93 ILE A C 1
ATOM 746 O O . ILE A 1 93 ? -12.953 -16.852 20.293 1.00 32.25 93 ILE A O 1
#

pLDDT: mean 79.73, std 18.45, range [32.25, 97.31]

Sequence (93 aa):
MPITVELPGEMEEKLRKLAEKAGVEPEELCRILLEEWLTEGDLVVGRVKRGVQHIAIDWPWGFTLLRKTDEGVSVLRKSIGIYEKSVLDYELI